Protein AF-A0A4P1RAJ0-F1 (afdb_monomer)

Radius of gyration: 18.24 Å; Cα contacts (8 Å, |Δi|>4): 100; chains: 1; bounding box: 41×35×42 Å

Secondary structure (DSSP, 8-state):
-HHHHHHHTT--BGGGTBSSEEE-TT--EEE-THHHHHHHHHHHT-PPPTTGGG--HHHHHHHHHHHHHHHHHHHHHTTSSS-HHHHHHHIIIII---GGG--HHHHHHHH-HHHH--

Foldseek 3Di:
DLPVVCVVVVQPAVVVCHHCFGQDPVGDGDHDCPVSVVVVCVVVVDDDDPCVVDDDPVVVVLVVQLVVLVVLVVCCVVVVDVDSLVQQVCCCVPVVPPVVCVGSNSVDVVVNPVNSVD

Nearest PDB structures (foldseek):
  6z5o-assembly1_AAA  TM=8.926E-01  e=1.414E-03  Rattus norvegicus

pLDDT: mean 91.61, std 5.94, range [67.88, 98.0]

InterPro domains:
  IPR008927 6-phosphogluconate dehydrogenase-like, C-terminal domain superfamily [SSF48179] (56-117)

Structure (mmCIF, N/CA/C/O backbone):
data_AF-A0A4P1RAJ0-F1
#
_entry.id   AF-A0A4P1RAJ0-F1
#
loop_
_atom_site.group_PDB
_atom_site.id
_atom_site.type_symbol
_atom_site.label_atom_id
_atom_site.label_alt_id
_atom_site.label_comp_id
_atom_site.label_asym_id
_atom_site.label_entity_id
_atom_site.label_seq_id
_atom_site.pdbx_PDB_ins_code
_atom_site.Cartn_x
_atom_site.Cartn_y
_atom_site.Cartn_z
_atom_site.occupancy
_atom_site.B_iso_or_equiv
_atom_site.auth_seq_id
_atom_site.auth_comp_id
_atom_site.auth_asym_id
_atom_site.auth_atom_id
_atom_site.pdbx_PDB_model_num
ATOM 1 N N . MET A 1 1 ? 0.603 2.895 -21.387 1.00 80.50 1 MET A N 1
ATOM 2 C CA . MET A 1 1 ? 0.237 1.762 -20.523 1.00 80.50 1 MET A 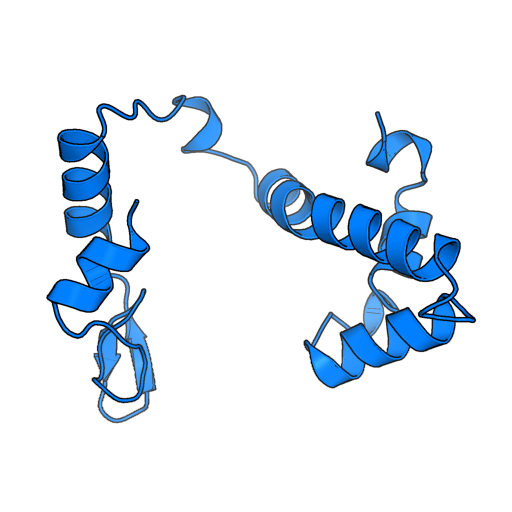CA 1
ATOM 3 C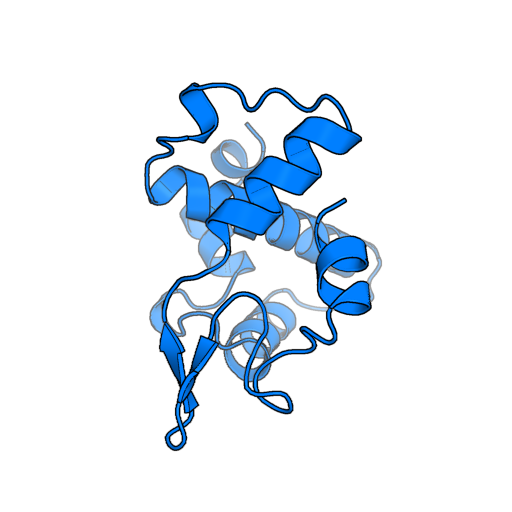 C . MET A 1 1 ? 1.378 0.755 -20.480 1.00 80.50 1 MET A C 1
ATOM 5 O O . MET A 1 1 ? 1.532 -0.058 -21.384 1.00 80.50 1 MET A O 1
ATOM 9 N N . LEU A 1 2 ? 2.140 0.801 -19.387 1.00 89.06 2 LEU A N 1
ATOM 10 C CA . LEU A 1 2 ? 3.342 0.000 -19.150 1.00 89.06 2 LEU A CA 1
ATOM 11 C C . LEU A 1 2 ? 3.114 -1.524 -19.154 1.00 89.06 2 LEU A C 1
ATOM 13 O O . LEU A 1 2 ? 3.946 -2.261 -19.672 1.00 89.06 2 LEU A O 1
ATOM 17 N N . LEU A 1 3 ? 1.997 -2.002 -18.595 1.00 91.25 3 LEU A N 1
ATOM 18 C CA . LEU A 1 3 ? 1.727 -3.439 -18.433 1.00 91.25 3 LEU A CA 1
ATOM 19 C C . LEU A 1 3 ? 1.655 -4.212 -19.769 1.00 91.25 3 LEU A C 1
ATOM 21 O O . LEU A 1 3 ? 2.380 -5.197 -19.895 1.00 91.25 3 LEU A O 1
ATOM 25 N N . PRO A 1 4 ? 0.879 -3.778 -20.785 1.00 91.81 4 PRO A N 1
ATOM 26 C CA . PRO A 1 4 ? 0.903 -4.402 -22.110 1.00 91.81 4 PRO A CA 1
ATOM 27 C C . PRO A 1 4 ? 2.304 -4.501 -22.728 1.00 91.81 4 PRO A C 1
ATOM 29 O O . PRO A 1 4 ? 2.687 -5.567 -23.199 1.00 91.81 4 PRO A O 1
ATOM 32 N N . LEU A 1 5 ? 3.105 -3.429 -22.649 1.00 90.94 5 LEU A N 1
ATOM 33 C CA . LEU A 1 5 ? 4.475 -3.414 -23.186 1.00 90.94 5 LEU A CA 1
ATOM 34 C C . LEU A 1 5 ? 5.378 -4.454 -22.513 1.00 90.94 5 LEU A C 1
ATOM 36 O O . LEU A 1 5 ? 6.282 -4.995 -23.140 1.00 90.94 5 LEU A O 1
ATOM 40 N N . MET A 1 6 ? 5.156 -4.718 -21.226 1.00 92.44 6 MET A N 1
ATOM 41 C CA . MET A 1 6 ? 5.878 -5.755 -20.492 1.00 92.44 6 MET A CA 1
ATOM 42 C C . MET A 1 6 ? 5.424 -7.161 -20.902 1.00 92.44 6 MET A C 1
ATOM 44 O O . MET A 1 6 ? 6.254 -8.061 -21.013 1.00 92.44 6 MET A O 1
ATOM 48 N N . GLN A 1 7 ? 4.124 -7.356 -21.135 1.00 92.50 7 GLN A N 1
ATOM 49 C CA . GLN A 1 7 ? 3.559 -8.646 -21.542 1.00 92.50 7 GLN A CA 1
ATOM 50 C C . GLN A 1 7 ? 4.006 -9.063 -22.948 1.00 92.50 7 GLN A C 1
ATOM 52 O O . GLN A 1 7 ? 4.300 -10.237 -23.155 1.00 92.50 7 GLN A O 1
ATOM 57 N N . GLU A 1 8 ? 4.120 -8.116 -23.884 1.00 92.31 8 GLU A N 1
ATOM 58 C CA . GLU A 1 8 ? 4.664 -8.358 -25.232 1.00 92.31 8 GLU A CA 1
ATOM 59 C C . GLU A 1 8 ? 6.090 -8.935 -25.195 1.00 92.31 8 GLU A C 1
ATOM 61 O O . GLU A 1 8 ? 6.440 -9.782 -26.015 1.00 92.31 8 GLU A O 1
ATOM 66 N N . ASP A 1 9 ? 6.884 -8.537 -24.198 1.00 90.81 9 ASP A N 1
ATOM 67 C CA . ASP A 1 9 ? 8.262 -8.993 -23.993 1.00 90.81 9 ASP A CA 1
ATOM 68 C C . ASP A 1 9 ? 8.370 -10.192 -23.023 1.00 90.81 9 ASP A C 1
ATOM 70 O O . ASP A 1 9 ? 9.461 -10.489 -22.518 1.00 90.81 9 ASP A O 1
ATOM 74 N N . ASP A 1 10 ? 7.262 -10.886 -22.737 1.00 93.12 10 ASP A N 1
ATOM 75 C CA . ASP A 1 10 ? 7.176 -12.054 -21.840 1.00 93.12 10 ASP A CA 1
ATOM 76 C C . ASP A 1 10 ? 7.653 -11.767 -20.396 1.00 93.12 10 ASP A C 1
ATOM 78 O O . ASP A 1 10 ? 8.207 -12.615 -19.682 1.00 93.12 10 ASP A O 1
ATOM 82 N N . ARG A 1 11 ? 7.478 -10.517 -19.939 1.00 93.69 11 ARG A N 1
ATOM 83 C CA . ARG A 1 11 ? 7.814 -10.088 -18.573 1.00 93.69 11 ARG A CA 1
ATOM 84 C C . ARG A 1 11 ? 6.658 -10.332 -17.609 1.00 93.69 11 ARG A C 1
ATOM 86 O O . ARG A 1 11 ? 6.018 -9.393 -17.139 1.00 93.69 11 ARG A O 1
ATOM 93 N N . VAL A 1 12 ? 6.405 -11.603 -17.307 1.00 92.62 12 VAL A N 1
ATOM 94 C CA . VAL A 1 12 ? 5.288 -12.049 -16.455 1.00 92.62 12 VAL A CA 1
ATOM 95 C C . VAL A 1 12 ? 5.659 -12.244 -14.979 1.00 92.62 12 VAL A C 1
ATOM 97 O O . VAL A 1 12 ? 4.801 -12.606 -14.179 1.00 92.62 12 VAL A O 1
ATOM 100 N N . GLY A 1 13 ? 6.908 -11.968 -14.587 1.00 91.81 13 GLY A N 1
ATOM 101 C CA . GLY A 1 13 ? 7.348 -11.990 -13.190 1.00 91.81 13 GLY A CA 1
ATOM 102 C C . GLY A 1 13 ? 8.457 -13.000 -12.918 1.00 91.81 13 GLY A C 1
ATOM 103 O O . GLY A 1 13 ? 9.312 -13.266 -13.761 1.00 91.81 13 GLY A O 1
ATOM 104 N N . GLU A 1 14 ? 8.457 -13.552 -11.708 1.00 92.19 14 GLU A N 1
ATOM 105 C CA . GLU A 1 14 ? 9.504 -14.461 -11.229 1.00 92.19 14 GLU A CA 1
ATOM 106 C C . GLU A 1 14 ? 9.581 -15.757 -12.052 1.00 92.19 14 GLU A C 1
ATOM 108 O O . GLU A 1 14 ? 10.674 -16.244 -12.333 1.00 92.19 14 GLU A O 1
ATOM 113 N N . ALA A 1 15 ? 8.439 -16.258 -12.540 1.00 91.38 15 ALA A N 1
ATOM 114 C CA . ALA A 1 15 ? 8.361 -17.481 -13.342 1.00 91.38 15 ALA A CA 1
ATOM 115 C C . ALA A 1 15 ? 9.186 -17.417 -14.642 1.00 91.38 15 ALA A C 1
ATOM 117 O O . ALA A 1 15 ? 9.807 -18.408 -15.020 1.00 91.38 15 ALA A O 1
ATOM 118 N N . THR A 1 16 ? 9.240 -16.254 -15.305 1.00 93.06 16 THR A N 1
ATOM 119 C CA . THR A 1 16 ? 10.081 -16.035 -16.499 1.00 93.06 16 THR A CA 1
ATOM 120 C C . THR A 1 16 ? 11.401 -15.341 -16.179 1.00 93.06 16 THR A C 1
ATOM 122 O O . THR A 1 16 ? 12.135 -14.957 -17.088 1.00 93.06 16 THR A O 1
ATOM 125 N N . ARG A 1 17 ? 11.730 -15.189 -14.888 1.00 93.00 17 ARG A N 1
ATOM 126 C CA . ARG A 1 17 ? 12.906 -14.468 -14.371 1.00 93.00 17 ARG A CA 1
ATOM 127 C C . ARG A 1 17 ? 12.950 -12.978 -14.722 1.00 93.00 17 ARG A C 1
ATOM 129 O O . ARG A 1 17 ? 13.947 -12.306 -14.454 1.00 93.00 17 ARG A O 1
ATOM 136 N N . LYS A 1 18 ? 11.870 -12.427 -15.280 1.00 93.31 18 LYS A N 1
ATOM 137 C CA . LYS A 1 18 ? 11.758 -11.018 -15.666 1.00 93.31 18 LYS A CA 1
ATOM 138 C C . LYS A 1 18 ? 10.320 -10.522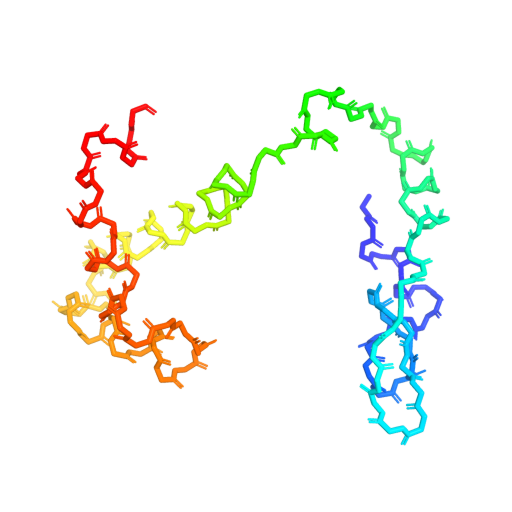 -15.480 1.00 93.31 18 LYS A C 1
ATOM 140 O O . LYS A 1 18 ? 9.361 -11.090 -15.985 1.00 93.31 18 LYS A O 1
ATOM 145 N N . GLY A 1 19 ? 10.174 -9.422 -14.755 1.00 93.44 19 GLY A N 1
ATOM 146 C CA . GLY A 1 19 ? 8.924 -8.711 -14.489 1.00 93.44 19 GLY A CA 1
ATOM 147 C C . GLY A 1 19 ? 9.213 -7.224 -14.312 1.00 93.44 19 GLY A C 1
ATOM 148 O O . GLY A 1 19 ? 9.995 -6.650 -15.076 1.00 93.44 19 GLY A O 1
ATOM 149 N N . PHE A 1 20 ? 8.652 -6.609 -13.265 1.00 93.12 20 PHE A N 1
ATOM 150 C CA . PHE A 1 20 ? 9.074 -5.271 -12.812 1.00 93.12 20 PHE A CA 1
ATOM 151 C C . PHE A 1 20 ? 10.561 -5.227 -12.423 1.00 93.12 20 PHE A C 1
ATOM 153 O O . PHE A 1 20 ? 11.225 -4.201 -12.575 1.00 93.12 20 PHE A O 1
ATOM 160 N N . TYR A 1 21 ? 11.083 -6.369 -11.979 1.00 94.50 21 TYR A N 1
ATOM 161 C CA . TYR A 1 21 ? 12.486 -6.617 -11.676 1.00 94.50 21 TYR A CA 1
ATOM 162 C C . TYR A 1 21 ? 13.029 -7.735 -12.567 1.00 94.50 21 TYR A C 1
ATOM 164 O O . TYR A 1 21 ? 12.263 -8.480 -13.180 1.00 94.50 21 TYR A O 1
ATOM 172 N N . LEU A 1 22 ? 14.348 -7.873 -12.619 1.00 93.56 22 LEU A N 1
ATOM 173 C CA . LEU A 1 22 ? 14.996 -9.113 -13.036 1.00 93.56 22 LEU A CA 1
ATOM 174 C C . LEU A 1 22 ? 15.241 -9.995 -11.822 1.00 93.56 22 LEU A C 1
ATOM 176 O O . LEU A 1 22 ? 15.607 -9.481 -10.766 1.00 93.56 22 LEU A O 1
ATOM 180 N N . TYR A 1 23 ? 15.090 -11.301 -11.996 1.00 94.56 23 TYR A N 1
ATOM 181 C CA . TYR A 1 23 ? 15.271 -12.288 -10.940 1.00 94.56 23 TYR A CA 1
ATOM 182 C C . TYR A 1 23 ? 16.432 -13.219 -11.296 1.00 94.56 23 TYR A C 1
ATOM 184 O O . TYR A 1 23 ? 16.515 -13.715 -12.420 1.00 94.56 23 TYR A O 1
ATOM 192 N N . ASP A 1 24 ? 17.344 -13.443 -10.351 1.00 93.06 24 ASP A N 1
ATOM 193 C CA . ASP A 1 24 ? 18.411 -14.438 -10.506 1.00 93.06 24 ASP A CA 1
ATOM 194 C C . ASP A 1 24 ? 17.918 -15.868 -10.197 1.00 93.06 24 ASP A C 1
ATOM 196 O O . ASP A 1 24 ? 16.749 -16.089 -9.878 1.00 93.06 24 ASP A O 1
ATOM 200 N N . ASP A 1 25 ? 18.813 -16.860 -10.266 1.00 91.19 25 ASP A N 1
ATOM 201 C CA . ASP A 1 25 ? 18.494 -18.262 -9.936 1.00 91.19 25 ASP A CA 1
ATOM 202 C C . ASP A 1 25 ? 18.038 -18.470 -8.477 1.00 91.19 25 ASP A C 1
ATOM 204 O O . ASP A 1 25 ? 17.519 -19.532 -8.138 1.00 91.19 25 ASP A O 1
ATOM 208 N N . LYS A 1 26 ? 18.251 -17.480 -7.603 1.00 91.56 26 LYS A N 1
ATOM 209 C CA . LYS A 1 26 ? 17.829 -17.467 -6.196 1.00 91.56 26 LYS A CA 1
ATOM 210 C C . LYS A 1 26 ? 16.629 -16.544 -5.967 1.00 91.56 26 LYS A C 1
ATOM 212 O O . LYS A 1 26 ? 16.349 -16.195 -4.821 1.00 91.56 26 LYS A O 1
ATOM 217 N N . CYS A 1 27 ? 15.955 -16.128 -7.039 1.00 86.12 27 CYS A N 1
ATOM 218 C CA . CYS A 1 27 ? 14.799 -15.238 -7.019 1.00 86.12 27 CYS A CA 1
ATOM 219 C C . CYS A 1 27 ? 15.095 -13.840 -6.449 1.00 86.12 27 CYS A C 1
ATOM 221 O O . CYS A 1 27 ? 14.202 -13.129 -5.986 1.00 86.12 27 CYS A O 1
ATOM 223 N N . LYS A 1 28 ? 16.356 -13.400 -6.490 1.00 91.38 28 LYS A N 1
ATOM 224 C CA . LYS A 1 28 ? 16.750 -12.069 -6.030 1.00 91.38 28 LYS A CA 1
ATOM 225 C C . LYS A 1 28 ? 16.415 -11.020 -7.086 1.00 91.38 28 LYS A C 1
ATOM 227 O O . LYS A 1 28 ? 16.902 -11.087 -8.211 1.00 91.38 28 LYS A O 1
ATOM 232 N N . ALA A 1 29 ? 15.638 -10.017 -6.687 1.00 94.12 29 ALA A N 1
ATOM 233 C CA . ALA A 1 29 ? 15.212 -8.923 -7.550 1.00 94.12 29 ALA A CA 1
ATOM 234 C C . ALA A 1 29 ? 16.336 -7.898 -7.816 1.00 94.12 29 ALA A C 1
ATOM 236 O O . ALA A 1 29 ? 17.035 -7.466 -6.895 1.00 94.12 29 ALA A O 1
ATOM 237 N N . SER A 1 30 ? 16.464 -7.444 -9.066 1.00 92.75 30 SER A N 1
ATOM 238 C CA . SER A 1 30 ? 17.315 -6.317 -9.472 1.00 92.75 30 SER A CA 1
ATOM 239 C C . SER A 1 30 ? 16.574 -5.332 -10.400 1.00 92.75 30 SER A C 1
ATOM 241 O O . SER A 1 30 ? 15.703 -5.755 -11.167 1.00 92.75 30 SER A O 1
ATOM 243 N N . PRO A 1 31 ? 16.841 -4.010 -10.324 1.00 90.62 31 PRO A N 1
ATOM 244 C CA . PRO A 1 31 ? 16.077 -3.009 -11.079 1.00 90.62 31 PRO A CA 1
ATOM 245 C C . PRO A 1 31 ? 16.428 -2.988 -12.575 1.00 90.62 31 PRO A C 1
ATOM 247 O O . PRO A 1 31 ? 17.602 -2.885 -12.919 1.00 90.62 31 PRO A O 1
ATOM 250 N N . GLU A 1 32 ? 15.426 -2.971 -13.463 1.00 87.38 32 GLU A N 1
ATOM 251 C CA . GLU A 1 32 ? 15.661 -2.916 -14.925 1.00 87.38 32 GLU A CA 1
ATOM 252 C C . GLU A 1 32 ? 14.587 -2.136 -15.727 1.00 87.38 32 GLU A C 1
ATOM 254 O O . GLU A 1 32 ? 14.638 -2.039 -16.949 1.00 87.38 32 GLU A O 1
ATOM 259 N N . LEU A 1 33 ? 13.594 -1.527 -15.072 1.00 88.94 33 LEU A N 1
ATOM 260 C CA . LEU A 1 33 ? 12.385 -1.048 -15.761 1.00 88.94 33 LEU A CA 1
ATOM 261 C C . LEU A 1 33 ? 12.525 0.302 -16.497 1.00 88.94 33 LEU A C 1
ATOM 263 O O . LEU A 1 33 ? 11.585 0.753 -17.147 1.00 88.94 33 LEU A O 1
ATOM 267 N N . LYS A 1 34 ? 13.681 0.972 -16.406 1.00 87.44 34 LYS A N 1
ATOM 268 C CA . LYS A 1 34 ? 13.861 2.353 -16.902 1.00 87.44 34 LYS A CA 1
ATOM 269 C C . LYS A 1 34 ? 13.524 2.500 -18.389 1.00 87.44 34 LYS A C 1
ATOM 271 O O . LYS A 1 34 ? 12.740 3.376 -18.742 1.00 87.44 34 LYS A O 1
ATOM 276 N N . ASN A 1 35 ? 14.031 1.594 -19.224 1.00 88.12 35 ASN A N 1
ATOM 277 C CA . ASN A 1 35 ? 13.810 1.628 -20.673 1.00 88.12 35 ASN A CA 1
ATOM 278 C C . ASN A 1 35 ? 12.321 1.469 -21.027 1.00 88.12 35 ASN A C 1
ATOM 280 O O . ASN A 1 35 ? 11.819 2.133 -21.929 1.00 88.12 35 ASN A O 1
ATOM 284 N N . TYR A 1 36 ? 11.594 0.626 -20.287 1.00 88.75 36 TYR A N 1
ATOM 285 C CA . TYR A 1 36 ? 10.157 0.416 -20.485 1.00 88.75 36 TYR A CA 1
ATOM 286 C C . TYR A 1 36 ? 9.341 1.642 -20.086 1.00 88.75 36 TYR A C 1
ATOM 288 O O . TYR A 1 36 ? 8.403 2.007 -20.787 1.00 88.75 36 TYR A O 1
ATOM 296 N N . ILE A 1 37 ? 9.722 2.309 -18.995 1.00 88.31 37 ILE A N 1
ATOM 297 C CA . ILE A 1 37 ? 9.086 3.557 -18.562 1.00 88.31 37 ILE A CA 1
ATOM 298 C C . ILE A 1 37 ? 9.297 4.655 -19.614 1.00 88.31 37 ILE A C 1
ATOM 300 O O . ILE A 1 37 ? 8.369 5.398 -19.921 1.00 88.31 37 ILE A O 1
ATOM 304 N N . GLU A 1 38 ? 10.498 4.768 -20.181 1.00 88.19 38 GLU A N 1
ATOM 305 C CA . GLU A 1 38 ? 10.795 5.736 -21.245 1.00 88.19 38 GLU A CA 1
ATOM 306 C C . GLU A 1 38 ? 10.039 5.425 -22.543 1.00 88.19 38 GLU A C 1
ATOM 308 O O . GLU A 1 38 ? 9.465 6.333 -23.147 1.00 88.19 38 GLU A O 1
ATOM 313 N N . LYS A 1 39 ? 9.966 4.145 -22.929 1.00 88.31 39 LYS A N 1
ATOM 314 C CA . LYS A 1 39 ? 9.168 3.673 -24.069 1.00 88.31 39 LYS A CA 1
ATOM 315 C C . LYS A 1 39 ? 7.674 3.950 -23.870 1.00 88.31 39 LYS A C 1
ATOM 317 O O . LYS A 1 39 ? 7.013 4.415 -24.790 1.00 88.31 39 LYS A O 1
ATOM 322 N N . ASP A 1 40 ? 7.133 3.716 -22.675 1.00 88.12 40 ASP A N 1
ATOM 323 C CA . ASP A 1 40 ? 5.721 3.993 -22.392 1.00 88.12 40 ASP A CA 1
ATOM 324 C C . ASP A 1 40 ? 5.409 5.494 -22.477 1.00 88.12 40 ASP A C 1
ATOM 326 O O . ASP A 1 40 ? 4.424 5.903 -23.093 1.00 88.12 40 ASP A O 1
ATOM 330 N N . LYS A 1 41 ? 6.292 6.339 -21.928 1.00 87.19 41 LYS A N 1
ATOM 331 C CA . LYS A 1 41 ? 6.163 7.801 -22.024 1.00 87.19 41 LYS A CA 1
ATOM 332 C C . LYS A 1 41 ? 6.153 8.289 -23.468 1.00 87.19 41 LYS A C 1
ATOM 334 O O . LYS A 1 41 ? 5.360 9.172 -23.788 1.00 87.19 41 LYS A O 1
ATOM 339 N N . SER A 1 42 ? 7.019 7.740 -24.324 1.00 87.12 42 SER A N 1
ATOM 340 C CA . SER A 1 42 ? 7.112 8.167 -25.723 1.00 87.12 42 SER A CA 1
ATOM 341 C C . SER A 1 42 ? 5.890 7.750 -26.542 1.00 87.12 42 SER A C 1
ATOM 343 O O . SER A 1 42 ? 5.411 8.545 -27.345 1.00 87.12 42 SER A O 1
ATOM 345 N N . ILE A 1 43 ? 5.344 6.554 -26.300 1.00 86.38 43 ILE A N 1
ATOM 346 C CA . ILE A 1 43 ? 4.159 6.048 -27.010 1.00 86.38 43 ILE A CA 1
ATOM 347 C C . ILE A 1 43 ? 2.908 6.854 -26.651 1.00 86.38 43 ILE A C 1
ATOM 349 O O . ILE A 1 43 ? 2.133 7.214 -27.533 1.00 86.38 43 ILE A O 1
ATOM 353 N N . TYR A 1 44 ? 2.703 7.139 -25.364 1.00 84.12 44 TYR A N 1
ATOM 354 C CA . TYR A 1 44 ? 1.461 7.751 -24.879 1.00 84.12 44 TYR A CA 1
ATOM 355 C C . TYR A 1 44 ? 1.563 9.267 -24.655 1.00 84.12 44 TYR A C 1
ATOM 357 O O . TYR A 1 44 ? 0.596 9.883 -24.213 1.00 84.12 44 TYR A O 1
ATOM 365 N N . GLY A 1 45 ? 2.718 9.881 -24.937 1.00 81.06 45 GLY A N 1
ATOM 366 C CA . GLY A 1 45 ? 2.933 11.323 -24.771 1.00 81.06 45 GLY A CA 1
ATOM 367 C C . GLY A 1 45 ? 2.803 11.804 -23.322 1.00 81.06 45 GLY A C 1
ATOM 368 O O . GLY A 1 45 ? 2.484 12.967 -23.076 1.00 81.06 45 GLY A O 1
ATOM 369 N N . VAL A 1 46 ? 3.017 10.914 -22.348 1.00 79.44 46 VAL A N 1
ATOM 370 C CA . VAL A 1 46 ? 2.828 11.223 -20.928 1.00 79.44 46 VAL A CA 1
ATOM 371 C C . VAL A 1 46 ? 4.048 11.968 -20.403 1.00 79.44 46 VAL A C 1
ATOM 373 O O . VAL A 1 46 ? 5.147 11.418 -20.305 1.00 79.44 46 VAL A O 1
ATOM 376 N N . THR A 1 47 ? 3.839 13.218 -19.998 1.00 76.94 47 THR A N 1
ATOM 377 C CA . THR A 1 47 ? 4.828 13.969 -19.222 1.00 76.94 47 THR A CA 1
ATOM 378 C C . THR A 1 47 ? 4.574 13.717 -17.740 1.00 76.94 47 THR A C 1
ATOM 380 O O . THR A 1 47 ? 3.481 13.982 -17.246 1.00 76.94 47 THR A O 1
ATOM 383 N N . ILE A 1 48 ? 5.571 13.192 -17.024 1.00 74.50 48 ILE A N 1
ATOM 384 C CA . ILE A 1 48 ? 5.485 13.063 -15.564 1.00 74.50 48 ILE A CA 1
ATOM 385 C C . ILE A 1 48 ? 5.764 14.434 -14.954 1.00 74.50 48 ILE A C 1
ATOM 387 O O . ILE A 1 48 ? 6.796 15.033 -15.260 1.00 74.50 48 ILE A O 1
ATOM 391 N N . ASP A 1 49 ? 4.873 14.905 -14.079 1.00 78.25 49 ASP A N 1
ATOM 392 C CA . ASP A 1 49 ? 5.131 16.097 -13.271 1.00 78.25 49 ASP A CA 1
ATOM 393 C C . ASP A 1 49 ? 6.448 15.895 -12.493 1.00 78.25 49 ASP A C 1
ATOM 395 O O . ASP A 1 49 ? 6.565 14.926 -11.736 1.00 78.25 49 ASP A O 1
ATOM 399 N N . PRO A 1 50 ? 7.448 16.783 -12.644 1.00 75.88 50 PRO A N 1
ATOM 400 C CA . PRO A 1 50 ? 8.705 16.705 -11.9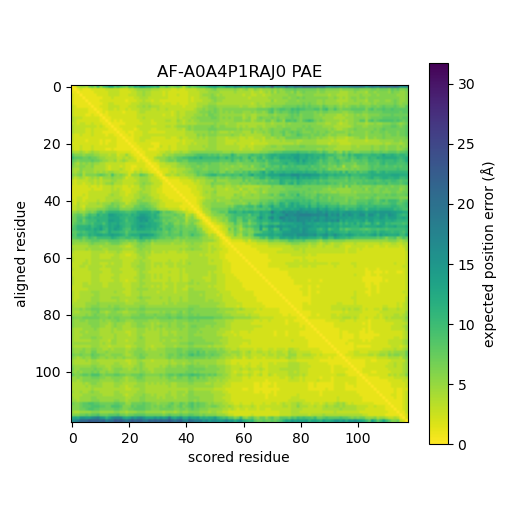06 1.00 75.88 50 PRO A CA 1
ATOM 401 C C . PRO A 1 50 ? 8.539 16.534 -10.388 1.00 75.88 50 PRO A C 1
ATOM 403 O O . PRO A 1 50 ? 9.405 15.934 -9.750 1.00 75.88 50 PRO A O 1
ATOM 406 N N . LYS A 1 51 ? 7.431 17.012 -9.807 1.00 74.25 51 LYS A N 1
ATOM 407 C CA . LYS A 1 51 ? 7.098 16.821 -8.388 1.00 74.25 51 LYS A CA 1
ATOM 408 C C . LYS A 1 51 ? 6.854 15.352 -8.035 1.00 74.25 51 LYS A C 1
ATOM 410 O O . LYS A 1 51 ? 7.286 14.908 -6.977 1.00 74.25 51 LYS A O 1
ATOM 415 N N . LEU A 1 52 ? 6.256 14.578 -8.943 1.00 73.75 52 LEU A N 1
ATOM 416 C CA . LEU A 1 52 ? 6.001 13.144 -8.759 1.00 73.75 52 LEU A CA 1
ATOM 417 C C . LEU A 1 52 ? 7.282 12.297 -8.858 1.00 73.75 52 LEU A C 1
ATOM 419 O O . LEU A 1 52 ? 7.313 11.160 -8.397 1.00 73.75 52 LEU A O 1
ATOM 423 N N . VAL A 1 53 ? 8.361 12.842 -9.432 1.00 76.81 53 VAL A N 1
ATOM 424 C CA . VAL A 1 53 ? 9.658 12.150 -9.567 1.00 76.81 53 VAL A CA 1
ATOM 425 C C . VAL A 1 53 ? 10.439 12.128 -8.245 1.00 76.81 53 VAL A C 1
ATOM 427 O O . VAL A 1 53 ? 11.334 11.303 -8.069 1.00 76.81 53 VAL A O 1
ATOM 430 N N . LYS A 1 54 ? 10.113 13.023 -7.306 1.00 83.25 54 LYS A N 1
ATOM 431 C CA . LYS A 1 54 ? 10.770 13.138 -5.995 1.00 83.25 54 LYS A CA 1
ATOM 432 C C . LYS A 1 54 ? 9.744 13.233 -4.868 1.00 83.25 54 LYS A C 1
ATOM 434 O O . LYS A 1 54 ? 9.793 14.158 -4.059 1.00 83.25 54 LYS A O 1
ATOM 439 N N . LEU A 1 55 ? 8.816 12.282 -4.828 1.00 87.69 55 LEU A N 1
ATOM 440 C CA . LEU A 1 55 ? 7.881 12.182 -3.715 1.00 87.69 55 LEU A CA 1
ATOM 441 C C . LEU A 1 55 ? 8.615 11.731 -2.445 1.00 87.69 55 LEU A C 1
ATOM 443 O O . LEU A 1 55 ? 9.437 10.809 -2.512 1.00 87.69 55 LEU A O 1
ATOM 447 N N . PRO A 1 56 ? 8.346 12.358 -1.290 1.00 93.19 56 PRO A N 1
ATOM 448 C CA . PRO A 1 56 ? 8.804 11.831 -0.018 1.00 93.19 56 PRO A CA 1
ATOM 449 C C . PRO A 1 56 ? 8.112 10.491 0.262 1.00 93.19 56 PRO A C 1
ATOM 451 O O . PRO A 1 56 ? 7.000 10.232 -0.191 1.00 93.19 56 PRO A O 1
ATOM 454 N N . GLU A 1 57 ? 8.769 9.634 1.041 1.00 93.62 57 GLU A N 1
ATOM 455 C CA . GLU A 1 57 ? 8.287 8.277 1.338 1.00 93.62 57 GLU A CA 1
ATOM 456 C C . GLU A 1 57 ? 6.869 8.266 1.922 1.00 93.62 57 GLU A C 1
ATOM 458 O O . GLU A 1 57 ? 6.043 7.444 1.534 1.00 93.62 57 GLU A O 1
ATOM 463 N N . LYS A 1 58 ? 6.567 9.229 2.800 1.00 93.44 58 LYS A N 1
ATOM 464 C CA . LYS A 1 58 ? 5.235 9.415 3.379 1.00 93.44 58 LYS A CA 1
ATOM 465 C C . LYS A 1 58 ? 4.162 9.577 2.298 1.00 93.44 58 LYS A C 1
ATOM 467 O O . LYS A 1 58 ? 3.157 8.878 2.342 1.00 93.44 58 LYS A O 1
ATOM 472 N N . ASP A 1 59 ? 4.402 10.436 1.313 1.00 92.94 59 ASP A N 1
ATOM 473 C CA . ASP A 1 59 ? 3.436 10.699 0.245 1.00 92.94 59 ASP A CA 1
ATOM 474 C C . ASP A 1 59 ? 3.265 9.465 -0.648 1.00 92.94 59 ASP A C 1
ATOM 476 O O . ASP A 1 59 ? 2.163 9.195 -1.107 1.00 92.94 59 ASP A O 1
ATOM 480 N N . ILE A 1 60 ? 4.323 8.669 -0.857 1.00 93.88 60 ILE A N 1
ATOM 481 C CA . ILE A 1 60 ? 4.230 7.395 -1.590 1.00 93.88 60 ILE A CA 1
ATOM 482 C C . ILE A 1 60 ? 3.334 6.405 -0.832 1.00 93.88 60 ILE A C 1
ATOM 484 O O . ILE A 1 60 ? 2.473 5.769 -1.439 1.00 93.88 60 ILE A O 1
ATOM 488 N N . ILE A 1 61 ? 3.514 6.285 0.487 1.00 94.56 61 ILE A N 1
ATOM 489 C CA . ILE A 1 61 ? 2.692 5.421 1.349 1.00 94.56 61 ILE A CA 1
ATOM 490 C C . ILE A 1 61 ? 1.227 5.866 1.292 1.00 94.56 61 ILE A C 1
ATOM 492 O O . ILE A 1 61 ? 0.344 5.047 1.046 1.00 94.56 61 ILE A O 1
ATOM 496 N N . GLU A 1 62 ? 0.964 7.157 1.484 1.00 94.69 62 GLU A N 1
ATOM 497 C CA . GLU A 1 62 ? -0.392 7.715 1.500 1.00 94.69 62 GLU A CA 1
ATOM 498 C C . GLU A 1 62 ? -1.063 7.603 0.124 1.00 94.69 62 GLU A C 1
ATOM 500 O O . GLU A 1 62 ? -2.211 7.172 0.037 1.00 94.69 62 GLU A O 1
ATOM 505 N N . MET A 1 63 ? -0.326 7.852 -0.962 1.00 93.19 63 MET A N 1
ATOM 506 C CA . MET A 1 63 ? -0.813 7.687 -2.336 1.00 93.19 63 MET A CA 1
ATOM 507 C C . MET A 1 63 ? -1.234 6.244 -2.641 1.00 93.19 63 MET A C 1
ATOM 509 O O . MET A 1 63 ? -2.187 6.032 -3.388 1.00 93.19 63 MET A O 1
ATOM 513 N N . ILE A 1 64 ? -0.538 5.252 -2.078 1.00 93.75 64 ILE A N 1
ATOM 514 C CA . ILE A 1 64 ? -0.866 3.834 -2.270 1.00 93.75 64 ILE A CA 1
ATOM 515 C C . ILE A 1 64 ? -2.028 3.413 -1.369 1.00 93.75 64 ILE A C 1
ATOM 517 O O . ILE A 1 64 ? -2.943 2.738 -1.836 1.00 93.75 64 ILE A O 1
ATOM 521 N N . PHE A 1 65 ? -2.008 3.783 -0.087 1.00 95.00 65 PHE A N 1
ATOM 522 C CA . PHE A 1 65 ? -2.929 3.214 0.897 1.00 95.00 65 PHE A CA 1
ATOM 523 C C . PHE A 1 65 ? -4.214 4.012 1.113 1.00 95.00 65 PHE A C 1
ATOM 525 O O . PHE A 1 65 ? -5.215 3.399 1.470 1.00 95.00 65 PHE A O 1
ATOM 532 N N . PHE A 1 66 ? -4.265 5.323 0.864 1.00 96.12 66 PHE A N 1
ATOM 533 C CA . PHE A 1 66 ? -5.524 6.076 0.987 1.00 96.12 66 PHE A CA 1
ATOM 534 C C . PHE A 1 66 ? -6.622 5.581 0.033 1.00 96.12 66 PHE A C 1
ATOM 536 O O . PHE A 1 66 ? -7.760 5.434 0.483 1.00 96.12 66 PHE A O 1
ATOM 543 N N . PRO A 1 67 ? -6.332 5.219 -1.234 1.00 95.69 67 PRO A N 1
ATOM 544 C CA . PRO A 1 67 ? -7.318 4.555 -2.083 1.00 95.69 67 PRO A CA 1
ATOM 545 C C . PRO A 1 67 ? -7.826 3.234 -1.493 1.00 95.69 67 PRO A C 1
ATOM 547 O O . PRO A 1 67 ? -9.016 2.946 -1.579 1.00 95.69 67 PRO A O 1
ATOM 550 N N . VAL A 1 68 ? -6.950 2.454 -0.851 1.00 94.94 68 VAL A N 1
ATOM 551 C CA . VAL A 1 68 ? -7.330 1.186 -0.208 1.00 94.94 68 VAL A CA 1
ATOM 552 C C . VAL A 1 68 ? -8.203 1.436 1.024 1.00 94.94 68 VAL A C 1
ATOM 554 O O . VAL A 1 68 ? -9.164 0.707 1.237 1.00 94.94 68 VAL A O 1
ATOM 557 N N . VAL A 1 69 ? -7.928 2.487 1.803 1.00 95.88 69 VAL A N 1
ATOM 558 C CA . VAL A 1 69 ? -8.795 2.923 2.911 1.00 95.88 69 VAL A CA 1
ATOM 559 C C . VAL A 1 69 ? -10.177 3.313 2.391 1.00 95.88 69 VAL A C 1
ATOM 561 O O . VAL A 1 69 ? -11.184 2.889 2.947 1.00 95.88 69 VAL A O 1
ATOM 564 N N . ASN A 1 70 ? -10.243 4.078 1.300 1.00 95.81 70 ASN A N 1
ATOM 565 C CA . ASN A 1 70 ? -11.515 4.471 0.701 1.00 95.81 70 ASN A CA 1
ATOM 566 C C . ASN A 1 70 ? -12.315 3.253 0.206 1.00 95.81 70 ASN A C 1
ATOM 568 O O . ASN A 1 70 ? -13.525 3.188 0.405 1.00 95.81 70 ASN A O 1
ATOM 572 N N . GLU A 1 71 ? -11.641 2.265 -0.385 1.00 95.69 71 GLU A N 1
ATOM 573 C CA . GLU A 1 71 ? -12.277 1.006 -0.780 1.00 95.69 71 GLU A CA 1
ATOM 574 C C . GLU A 1 71 ? -12.739 0.190 0.435 1.00 95.69 71 GLU A C 1
ATOM 576 O O . GLU A 1 71 ? -13.844 -0.345 0.429 1.00 95.69 71 GLU A O 1
ATOM 581 N N . ALA A 1 72 ? -11.956 0.167 1.518 1.00 95.31 72 ALA A N 1
ATOM 582 C CA . ALA A 1 72 ? -12.351 -0.452 2.783 1.00 95.31 72 ALA A CA 1
ATOM 583 C C . ALA A 1 72 ? -13.637 0.179 3.345 1.00 95.31 72 ALA A C 1
ATOM 585 O O . ALA A 1 72 ? -14.545 -0.530 3.776 1.00 95.31 72 ALA A O 1
ATOM 586 N N . CYS A 1 73 ? -13.751 1.511 3.295 1.00 95.56 73 CYS A N 1
ATOM 587 C CA . CYS A 1 73 ? -14.971 2.218 3.679 1.00 95.56 73 CYS A CA 1
ATOM 588 C C . CYS A 1 73 ? -16.162 1.838 2.787 1.00 95.56 73 CYS A C 1
ATOM 590 O O . CYS A 1 73 ? -17.257 1.645 3.308 1.00 95.56 73 CYS A O 1
ATOM 592 N N . ARG A 1 74 ? -15.957 1.689 1.471 1.00 96.94 74 ARG A N 1
ATOM 593 C CA . ARG A 1 74 ? -17.013 1.282 0.528 1.00 96.94 74 ARG A CA 1
ATOM 594 C C . ARG A 1 74 ? -17.526 -0.123 0.800 1.00 96.94 74 ARG A C 1
ATOM 596 O O . ARG A 1 74 ? -18.727 -0.301 0.937 1.00 96.94 74 ARG A O 1
ATOM 603 N N . VAL A 1 75 ? -16.645 -1.110 0.957 1.00 96.94 75 VAL A N 1
ATOM 604 C CA . VAL A 1 75 ? -17.078 -2.498 1.210 1.00 96.94 75 VAL A CA 1
ATOM 605 C C . VAL A 1 75 ? -17.754 -2.672 2.575 1.00 96.94 75 VAL A C 1
ATOM 607 O O . VAL A 1 75 ? -18.563 -3.587 2.748 1.00 96.94 75 VAL A O 1
ATOM 610 N N . LEU A 1 76 ? -17.441 -1.804 3.544 1.00 96.44 76 LEU A N 1
ATOM 611 C CA . LEU A 1 76 ? -18.162 -1.718 4.816 1.00 96.44 76 LEU A CA 1
ATOM 612 C C . LEU A 1 76 ? -19.552 -1.092 4.638 1.00 96.44 76 LEU A C 1
ATOM 614 O O . LEU A 1 76 ? -20.520 -1.621 5.177 1.00 96.44 76 LEU A O 1
ATOM 618 N N . ASP A 1 77 ? -19.661 0.000 3.876 1.00 97.19 77 ASP A N 1
ATOM 619 C CA . ASP A 1 77 ? -20.937 0.674 3.578 1.00 97.19 77 ASP A CA 1
ATOM 620 C C . ASP A 1 77 ? -21.888 -0.223 2.765 1.00 97.19 77 ASP A C 1
ATOM 622 O O . ASP A 1 77 ? -23.078 -0.321 3.057 1.00 97.19 77 ASP A O 1
ATOM 626 N N . GLU A 1 78 ? -21.343 -0.976 1.809 1.00 98.00 78 GLU A N 1
ATOM 627 C CA . GLU A 1 78 ? -22.068 -1.971 1.010 1.00 98.00 78 GLU A CA 1
ATOM 628 C C . GLU A 1 78 ? -22.462 -3.226 1.814 1.00 98.00 78 GLU A C 1
ATOM 630 O O . GLU A 1 78 ? -23.206 -4.076 1.322 1.00 98.00 78 GLU A O 1
ATOM 635 N N . GLY A 1 79 ? -21.970 -3.372 3.050 1.00 96.81 79 GLY A N 1
ATOM 636 C CA . GLY A 1 79 ? -22.252 -4.520 3.913 1.00 96.81 79 GLY A CA 1
ATOM 637 C C . GLY A 1 79 ? -21.599 -5.831 3.460 1.00 96.81 79 GLY A C 1
ATOM 638 O O . GLY A 1 79 ? -21.962 -6.894 3.964 1.00 96.81 79 GLY A O 1
ATOM 639 N N . ILE A 1 80 ? -20.629 -5.776 2.537 1.00 97.38 80 ILE A N 1
ATOM 640 C CA . ILE A 1 80 ? -19.800 -6.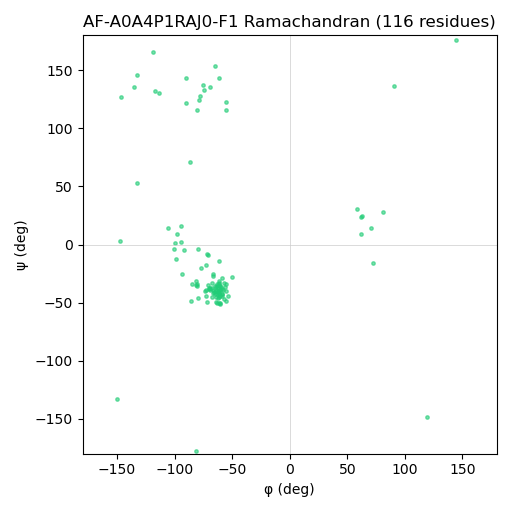930 2.143 1.00 97.38 80 ILE A CA 1
ATOM 641 C C . ILE A 1 80 ? -18.966 -7.387 3.341 1.00 97.38 80 ILE A C 1
ATOM 643 O O . ILE A 1 80 ? -18.810 -8.584 3.590 1.00 97.38 80 ILE A O 1
ATOM 647 N N . VAL A 1 81 ? -18.455 -6.421 4.105 1.00 96.56 81 VAL A N 1
ATOM 648 C CA . VAL A 1 81 ? -17.769 -6.659 5.371 1.00 96.56 81 VAL A CA 1
ATOM 649 C C . VAL A 1 81 ? -18.600 -6.069 6.501 1.00 96.56 81 VAL A C 1
ATOM 651 O O . VAL A 1 81 ? -19.031 -4.926 6.443 1.00 96.56 81 VAL A O 1
ATOM 654 N N . ILE A 1 82 ? -18.832 -6.862 7.547 1.00 95.81 82 ILE A N 1
ATOM 655 C CA . ILE A 1 82 ? -19.738 -6.481 8.642 1.00 95.81 82 ILE A CA 1
ATOM 656 C C . ILE A 1 82 ? -19.013 -5.630 9.692 1.00 95.81 82 ILE A C 1
ATOM 658 O O . ILE A 1 82 ? -19.616 -4.761 10.321 1.00 95.81 82 ILE A O 1
ATOM 662 N N . LYS A 1 83 ? -17.722 -5.891 9.926 1.00 96.88 83 LYS A N 1
ATOM 663 C CA . LYS A 1 83 ? -16.931 -5.210 10.956 1.00 96.88 83 LYS A CA 1
ATOM 664 C C . LYS A 1 83 ? -15.571 -4.800 10.415 1.00 96.88 83 LYS A C 1
ATOM 666 O O . LYS A 1 83 ? -14.860 -5.615 9.834 1.00 96.88 83 LYS A O 1
ATOM 671 N N . ALA A 1 84 ? -15.163 -3.573 10.726 1.00 96.00 84 ALA A N 1
ATOM 672 C CA . ALA A 1 84 ? -13.839 -3.054 10.383 1.00 96.00 84 ALA A CA 1
ATOM 673 C C . ALA A 1 84 ? -12.692 -3.932 10.919 1.00 96.00 84 ALA A C 1
ATOM 675 O O . ALA A 1 84 ? -11.706 -4.149 10.226 1.00 96.00 84 ALA A O 1
ATOM 676 N N . VAL A 1 85 ? -12.848 -4.508 12.117 1.00 96.12 85 VAL A N 1
ATOM 677 C CA . VAL A 1 85 ? -11.827 -5.392 12.707 1.00 96.12 85 VAL A CA 1
ATOM 678 C C . VAL A 1 85 ? -11.586 -6.656 11.876 1.00 96.12 85 VAL A C 1
ATOM 680 O O . VAL A 1 85 ? -10.448 -7.103 11.764 1.00 96.12 85 VAL A O 1
ATOM 683 N N . ASP A 1 86 ? -12.631 -7.212 11.255 1.00 96.06 86 ASP A N 1
ATOM 684 C CA . ASP A 1 86 ? -12.502 -8.408 10.418 1.00 96.06 86 ASP A CA 1
ATOM 685 C C . ASP A 1 86 ? -11.738 -8.063 9.127 1.00 96.06 86 ASP A C 1
ATOM 687 O O . ASP A 1 86 ? -10.878 -8.830 8.685 1.00 96.06 86 ASP A O 1
ATOM 691 N N . PHE A 1 87 ? -11.983 -6.866 8.573 1.00 95.81 87 PHE A N 1
ATOM 692 C CA . PHE A 1 87 ? -11.211 -6.325 7.454 1.00 95.81 87 PHE A CA 1
ATOM 693 C C . PHE A 1 87 ? -9.734 -6.164 7.821 1.00 95.81 87 PHE A C 1
ATOM 695 O O . PHE A 1 87 ? -8.864 -6.683 7.125 1.00 95.81 87 PHE A O 1
ATOM 702 N N . ASP A 1 88 ? -9.444 -5.506 8.942 1.00 97.12 88 ASP A N 1
ATOM 703 C CA . ASP A 1 88 ? -8.078 -5.258 9.398 1.00 97.12 88 ASP A CA 1
ATOM 704 C C . ASP A 1 88 ? -7.287 -6.551 9.618 1.00 97.12 88 ASP A C 1
ATOM 706 O O . ASP A 1 88 ? -6.163 -6.676 9.126 1.00 97.12 88 ASP A O 1
ATOM 710 N N . ILE A 1 89 ? -7.893 -7.556 10.260 1.00 96.50 89 ILE A N 1
ATOM 711 C CA . ILE A 1 89 ? -7.275 -8.879 10.425 1.00 96.50 89 ILE A CA 1
ATOM 712 C C . ILE A 1 89 ? -6.992 -9.512 9.057 1.00 96.50 89 ILE A C 1
ATOM 714 O O . ILE A 1 89 ? -5.898 -10.039 8.842 1.00 96.50 89 ILE A O 1
ATOM 718 N N . SER A 1 90 ? -7.942 -9.442 8.119 1.00 95.25 90 SER A N 1
ATOM 719 C CA . SER A 1 90 ? -7.770 -10.009 6.775 1.00 95.25 90 SER A CA 1
ATOM 720 C C . SER A 1 90 ? -6.654 -9.332 5.979 1.00 95.25 90 SER A C 1
ATOM 722 O O . SER A 1 90 ? -5.913 -10.009 5.273 1.00 95.25 90 SER A O 1
ATOM 724 N N . VAL A 1 91 ? -6.471 -8.020 6.124 1.00 95.25 91 VAL A N 1
ATOM 725 C CA . VAL A 1 91 ? -5.419 -7.271 5.430 1.00 95.25 91 VAL A CA 1
ATOM 726 C C . VAL A 1 91 ? -4.049 -7.577 6.037 1.00 95.25 91 VAL A C 1
ATOM 728 O O . VAL A 1 91 ? -3.075 -7.777 5.306 1.00 95.25 91 VAL A O 1
ATOM 731 N N . VAL A 1 92 ? -3.971 -7.692 7.366 1.00 96.56 92 VAL A N 1
ATOM 732 C CA . VAL A 1 92 ? -2.744 -8.091 8.069 1.00 96.56 92 VAL A CA 1
ATOM 733 C C . VAL A 1 92 ? -2.331 -9.515 7.692 1.00 96.56 92 VAL A C 1
ATOM 735 O O . VAL A 1 92 ? -1.184 -9.735 7.311 1.00 96.56 92 VAL A O 1
ATOM 738 N N . VAL A 1 93 ? -3.249 -10.482 7.760 1.00 96.25 93 VAL A N 1
ATOM 739 C CA . VAL A 1 93 ? -2.940 -11.904 7.521 1.00 96.25 93 VAL A CA 1
ATOM 740 C C . VAL A 1 93 ? -2.868 -12.245 6.030 1.00 96.25 93 VAL A C 1
ATOM 742 O O . VAL A 1 93 ? -2.063 -13.082 5.633 1.00 96.25 93 VAL A O 1
ATOM 745 N N . GLY A 1 94 ? -3.700 -11.620 5.200 1.00 94.31 94 GLY A N 1
ATOM 746 C CA . GLY A 1 94 ? -3.827 -11.935 3.778 1.00 94.31 94 GLY A CA 1
ATOM 747 C C . GLY A 1 94 ? -2.820 -11.202 2.897 1.00 94.31 94 GLY A C 1
ATOM 748 O O . GLY A 1 94 ? -2.169 -11.826 2.065 1.00 94.31 94 GLY A O 1
ATOM 749 N N . ILE A 1 95 ? -2.680 -9.886 3.077 1.00 90.88 95 ILE A N 1
ATOM 750 C CA . ILE A 1 95 ? -1.823 -9.033 2.230 1.00 90.88 95 ILE A CA 1
ATOM 751 C C . ILE A 1 95 ? -0.464 -8.766 2.907 1.00 90.88 95 ILE A C 1
ATOM 753 O O . ILE A 1 95 ? 0.480 -8.316 2.262 1.00 90.88 95 ILE A O 1
ATOM 757 N N . GLY A 1 96 ? -0.329 -9.083 4.199 1.00 94.50 96 GLY A N 1
ATOM 758 C CA . GLY A 1 96 ? 0.912 -8.889 4.951 1.00 94.50 96 GLY A CA 1
ATOM 759 C C . GLY A 1 96 ? 1.104 -7.456 5.443 1.00 94.50 96 GLY A C 1
ATOM 760 O O . GLY A 1 96 ? 2.241 -7.001 5.589 1.00 94.50 96 GLY A O 1
ATOM 761 N N . PHE A 1 97 ? 0.014 -6.717 5.683 1.00 95.94 97 PHE A N 1
ATOM 762 C CA . PHE A 1 97 ? 0.109 -5.369 6.243 1.00 95.94 97 PHE A CA 1
ATOM 763 C C . PHE A 1 97 ? 0.759 -5.397 7.641 1.00 95.94 97 PHE A C 1
ATOM 765 O O . PHE A 1 97 ? 0.509 -6.334 8.403 1.00 95.94 97 PHE A O 1
ATOM 772 N N . PRO A 1 98 ? 1.582 -4.395 8.018 1.00 95.19 98 PRO A N 1
ATOM 773 C CA . PRO A 1 98 ? 2.348 -4.436 9.261 1.00 95.19 98 PRO A CA 1
ATOM 774 C C . PRO A 1 98 ? 1.476 -4.654 10.517 1.00 95.19 98 PRO A C 1
ATOM 776 O O . PRO A 1 98 ? 0.704 -3.762 10.879 1.00 95.19 98 PRO A O 1
ATOM 779 N N . PRO A 1 99 ? 1.630 -5.775 11.257 1.00 94.38 99 PRO A N 1
ATOM 780 C CA . PRO A 1 99 ? 0.750 -6.098 12.386 1.00 94.38 99 PRO A CA 1
ATOM 781 C C . PRO A 1 99 ? 0.781 -5.063 13.516 1.00 94.38 99 PRO A C 1
ATOM 783 O O . PRO A 1 99 ? -0.224 -4.819 14.172 1.00 94.38 99 PRO A O 1
ATOM 786 N N . TYR A 1 100 ? 1.922 -4.401 13.728 1.00 94.81 100 TYR A N 1
ATOM 787 C CA . TYR A 1 100 ? 2.076 -3.364 14.756 1.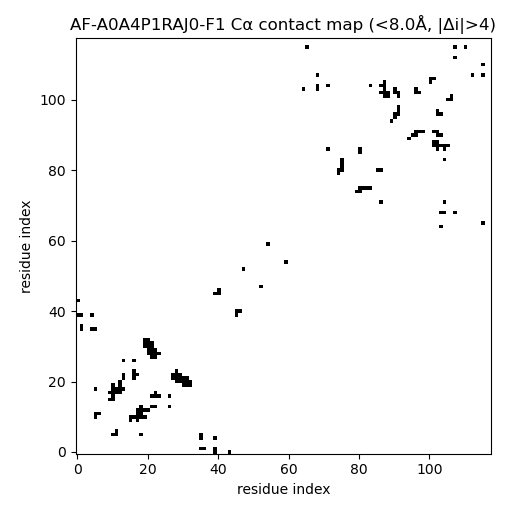00 94.81 100 TYR A CA 1
ATOM 788 C C . TYR A 1 100 ? 1.337 -2.054 14.426 1.00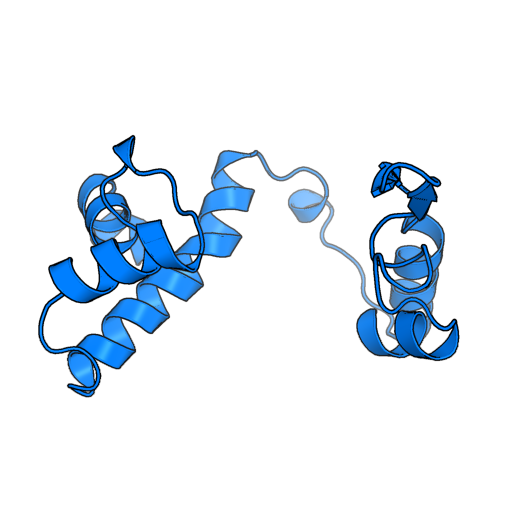 94.81 100 TYR A C 1
ATOM 790 O O . TYR A 1 100 ? 1.267 -1.164 15.270 1.00 94.81 100 TYR A O 1
ATOM 798 N N . LYS A 1 101 ? 0.795 -1.919 13.209 1.00 94.31 101 LYS A N 1
ATOM 799 C CA . LYS A 1 101 ? -0.144 -0.853 12.827 1.00 94.31 101 LYS A CA 1
ATOM 800 C C . LYS A 1 101 ? -1.610 -1.274 13.022 1.00 94.31 101 LYS A C 1
ATOM 802 O O . LYS A 1 101 ? -2.496 -0.453 12.831 1.00 94.31 101 LYS A O 1
ATOM 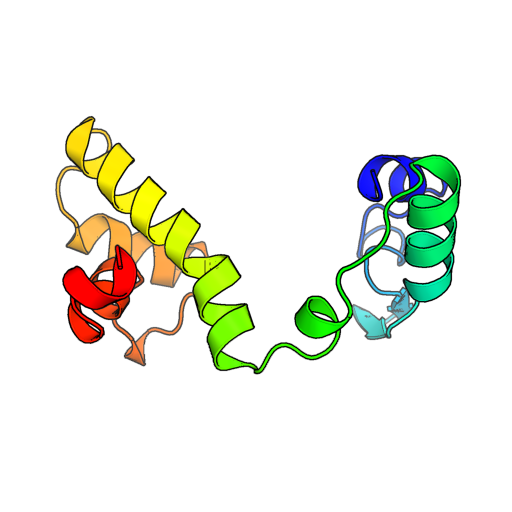807 N N . GLY A 1 102 ? -1.852 -2.535 13.397 1.00 93.31 102 GLY A N 1
ATOM 808 C CA . GLY A 1 102 ? -3.146 -3.151 13.714 1.00 93.31 102 GLY A CA 1
ATOM 809 C C . GLY A 1 102 ? -4.085 -3.411 12.535 1.00 93.31 102 GLY A C 1
ATOM 810 O O . GLY A 1 102 ? -4.989 -4.224 12.670 1.00 93.31 102 GLY A O 1
ATOM 811 N N . GLY A 1 103 ? -3.842 -2.790 11.385 1.00 95.75 103 GLY A N 1
ATOM 812 C CA . GLY A 1 103 ? -4.642 -2.941 10.176 1.00 95.75 103 GLY A CA 1
ATOM 813 C C . GLY A 1 103 ? -4.716 -1.624 9.421 1.00 95.75 103 GLY A C 1
ATOM 814 O O . GLY A 1 103 ? -4.165 -0.618 9.870 1.00 95.75 103 GLY A O 1
ATOM 815 N N . ILE A 1 104 ? -5.341 -1.628 8.252 1.00 95.62 104 ILE A N 1
ATOM 816 C CA . ILE A 1 104 ? -5.372 -0.442 7.399 1.00 95.62 104 ILE A CA 1
ATOM 817 C C . ILE A 1 104 ? -6.428 0.574 7.847 1.00 95.62 104 ILE A C 1
ATOM 819 O O . ILE A 1 104 ? -6.175 1.773 7.761 1.00 95.62 104 ILE A O 1
ATOM 823 N N . ILE A 1 105 ? -7.560 0.115 8.386 1.00 96.12 105 ILE A N 1
ATOM 824 C CA . ILE A 1 105 ? -8.596 0.976 8.961 1.00 96.12 105 ILE A CA 1
ATOM 825 C C . ILE A 1 105 ? -8.092 1.547 10.283 1.00 96.12 105 ILE A C 1
ATOM 827 O O . ILE A 1 105 ? -8.086 2.764 10.437 1.00 96.12 105 ILE A O 1
ATOM 831 N N . LEU A 1 106 ? -7.559 0.717 11.190 1.00 96.62 106 LEU A N 1
ATOM 832 C CA . LEU A 1 106 ? -6.960 1.227 12.429 1.00 96.62 106 LEU A CA 1
ATOM 833 C C . LEU A 1 106 ? -5.813 2.218 12.162 1.00 96.62 106 LEU A C 1
ATOM 835 O O . LEU A 1 106 ? -5.681 3.233 12.852 1.00 96.62 106 LEU A O 1
ATOM 839 N N . TRP A 1 107 ? -4.982 1.955 11.149 1.00 96.50 107 TRP A N 1
ATOM 840 C CA . TRP A 1 107 ? -3.948 2.898 10.730 1.00 96.50 107 TRP A CA 1
ATOM 841 C C . TRP A 1 107 ? -4.547 4.220 10.235 1.00 96.50 107 TRP A C 1
ATOM 843 O O . TRP A 1 107 ? -4.085 5.279 10.666 1.00 96.50 107 TRP A O 1
ATOM 853 N N . ALA A 1 108 ? -5.583 4.184 9.395 1.00 96.31 108 ALA A N 1
ATOM 854 C CA . ALA A 1 108 ? -6.270 5.385 8.928 1.00 96.31 108 ALA A CA 1
ATOM 855 C C . ALA A 1 108 ? -6.906 6.177 10.084 1.00 96.31 108 ALA A C 1
ATOM 857 O O . ALA A 1 108 ? -6.750 7.397 10.154 1.00 96.31 108 ALA A O 1
ATOM 858 N N . ASP A 1 109 ? -7.529 5.490 11.042 1.00 95.75 109 ASP A N 1
ATOM 859 C CA . ASP A 1 109 ? -8.092 6.101 12.248 1.00 95.75 109 ASP A CA 1
ATOM 860 C C . ASP A 1 109 ? -7.014 6.795 13.091 1.00 95.75 109 ASP A C 1
ATOM 862 O O . ASP A 1 109 ? -7.253 7.874 13.634 1.00 95.75 109 ASP A O 1
ATOM 866 N N . SER A 1 110 ? -5.800 6.232 13.149 1.00 96.06 110 SER A N 1
ATOM 867 C CA . SER A 1 110 ? -4.668 6.847 13.857 1.00 96.06 110 SER A CA 1
ATOM 868 C C . SER A 1 110 ? -4.181 8.158 13.225 1.00 96.06 110 SER A C 1
ATOM 870 O O . SER A 1 110 ? -3.638 9.011 13.928 1.00 96.06 110 SER A O 1
ATOM 872 N N . LEU A 1 111 ? -4.381 8.331 11.913 1.00 95.56 111 LEU A N 1
ATOM 873 C CA . LEU A 1 111 ? -4.127 9.589 11.203 1.00 95.56 111 LEU A CA 1
ATOM 874 C C . LEU A 1 111 ? -5.293 10.575 11.369 1.00 95.56 111 LEU A C 1
ATOM 876 O O . LEU A 1 111 ? -5.092 11.790 11.395 1.00 95.56 111 LEU A O 1
ATOM 880 N N . GLY A 1 112 ? -6.504 10.036 11.505 1.00 95.81 112 GLY A N 1
ATOM 881 C CA . GLY A 1 112 ? -7.752 10.770 11.630 1.00 95.81 112 GLY A CA 1
ATOM 882 C C . GLY A 1 112 ? -8.404 11.042 10.276 1.00 95.81 112 GLY A C 1
ATOM 883 O O . GLY A 1 112 ? -7.768 11.498 9.325 1.00 95.81 112 GLY A O 1
ATOM 884 N N . SER A 1 113 ? -9.720 10.837 10.205 1.00 91.62 113 SER A N 1
ATOM 885 C CA . SER A 1 113 ? -10.506 10.951 8.966 1.00 91.62 113 SER A CA 1
ATOM 886 C C . SER A 1 113 ? -10.369 12.301 8.258 1.00 91.62 113 SER A C 1
ATOM 888 O O . SER A 1 113 ? -10.345 12.353 7.032 1.00 91.62 113 SER A O 1
ATOM 890 N N . LYS A 1 114 ? -10.211 13.395 9.015 1.00 94.00 114 LYS A N 1
ATOM 891 C CA . LYS A 1 114 ? -9.987 14.732 8.448 1.00 94.00 114 LYS A CA 1
ATOM 892 C C . LYS A 1 114 ? -8.710 14.825 7.624 1.00 94.00 114 LYS A C 1
ATOM 894 O O . LYS A 1 114 ? -8.703 15.591 6.681 1.00 94.00 114 LYS A O 1
ATOM 899 N N . TYR A 1 115 ? -7.657 14.107 8.004 1.00 95.31 115 TYR A N 1
ATOM 900 C CA . TYR A 1 115 ? -6.389 14.106 7.276 1.00 95.31 115 TYR A CA 1
ATOM 901 C C . TYR A 1 115 ? -6.435 13.166 6.065 1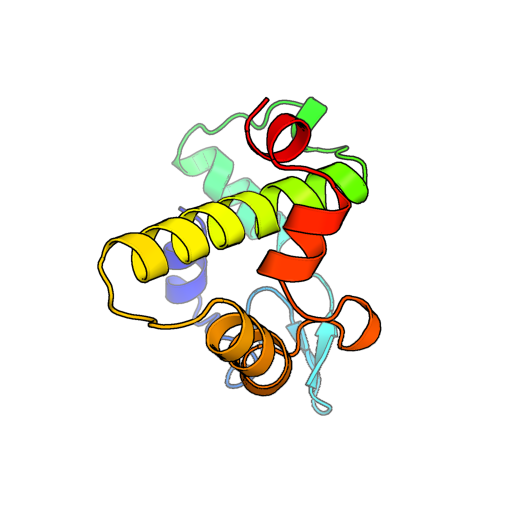.00 95.31 115 TYR A C 1
ATOM 903 O O . TYR A 1 115 ? -5.855 13.460 5.031 1.00 95.31 115 TYR A O 1
ATOM 911 N N . VAL A 1 116 ? -7.155 12.047 6.176 1.00 91.31 116 VAL A N 1
ATOM 912 C CA . VAL A 1 116 ? -7.291 11.072 5.080 1.00 91.31 116 VAL A CA 1
ATOM 913 C C . VAL A 1 116 ? -8.158 11.611 3.933 1.00 91.31 116 VAL A C 1
ATOM 915 O O . VAL A 1 116 ? -7.901 11.306 2.774 1.00 91.31 116 VAL A O 1
ATOM 918 N N . TYR A 1 117 ? -9.182 12.407 4.251 1.00 83.00 117 TYR A N 1
ATOM 919 C CA . TYR A 1 117 ? -10.129 12.974 3.281 1.00 83.00 117 TYR A CA 1
ATOM 920 C C . TYR A 1 117 ? -9.841 14.447 2.905 1.00 83.00 117 TYR A C 1
ATOM 922 O O . TYR A 1 117 ? -10.563 15.008 2.082 1.00 83.00 117 TYR A O 1
ATOM 930 N N . SER A 1 118 ? -8.841 15.102 3.513 1.00 67.88 118 SER A N 1
ATOM 931 C CA . SER A 1 118 ? -8.556 16.531 3.262 1.00 67.88 118 SER A CA 1
ATOM 932 C C . SER A 1 118 ? -8.159 16.844 1.829 1.00 67.88 118 SER A C 1
ATOM 934 O O . SER A 1 118 ? -7.358 16.061 1.273 1.00 67.88 118 SER A O 1
#

Sequence (118 aa):
MLLPLMQEDDRVGEATRKGFYLYDDKCKASPELKNYIEKDKSIYGVTIDPKLVKLPEKDIIEMIFFPVVNEACRVLDEGIVIKAVDFDISVVVGIGFPPYKGGIILWADSLGSKYVYS

Mean predicted aligned error: 4.97 Å

Solvent-accessible surface area (backbone atoms only — not comparable to full-atom values): 6958 Å² total; per-residue (Å²): 105,58,67,63,63,34,52,79,71,58,32,80,23,74,92,65,34,24,37,80,34,36,34,50,101,82,67,51,73,44,90,67,50,64,66,54,54,54,51,30,28,66,76,67,70,55,77,76,60,73,66,73,78,66,60,53,71,66,58,53,51,48,68,60,44,50,61,52,45,54,49,54,51,45,38,41,74,72,56,78,39,89,48,71,67,62,53,16,49,48,41,27,73,72,75,61,44,62,68,94,49,63,19,62,60,57,41,46,58,73,69,28,66,69,66,77,72,102

Organism: Lupinus angustifolius (NCBI:txid3871)